Protein AF-A0A4U0VZN9-F1 (afdb_monomer)

Radius of gyration: 28.89 Å; Cα contacts (8 Å, |Δi|>4): 204; chains: 1; bounding box: 69×74×59 Å

InterPro domains:
  IPR014718 Glycoside hydrolase-type carbohydrate-binding [G3DSA:2.70.98.10] (21-119)
  IPR041371 Glycosyl hydrolase family 92 N-terminal domain [PF17678] (30-114)
  IPR050883 Peptide-N(4)-(N-acetyl-beta-glucosaminyl)asparagine amidase [PTHR12143] (21-112)

Structure (mmCIF, N/CA/C/O backbone):
data_AF-A0A4U0VZN9-F1
#
_entry.id   AF-A0A4U0VZN9-F1
#
loop_
_atom_site.group_PDB
_atom_site.id
_atom_site.type_symbol
_atom_site.label_atom_id
_atom_site.label_alt_id
_atom_site.label_comp_id
_atom_site.label_asym_id
_atom_site.label_entity_id
_atom_site.label_seq_id
_atom_site.pdbx_PDB_ins_code
_atom_site.Cartn_x
_atom_site.Cartn_y
_atom_site.Cartn_z
_atom_site.occupancy
_atom_site.B_iso_or_equiv
_atom_site.auth_seq_id
_atom_site.auth_comp_id
_atom_site.auth_asym_id
_atom_site.auth_atom_id
_atom_site.pdbx_PDB_model_num
ATOM 1 N N . MET A 1 1 ? -51.074 -60.172 44.206 1.00 43.50 1 MET A N 1
ATOM 2 C CA . MET A 1 1 ? -51.382 -59.465 42.943 1.00 43.50 1 MET A CA 1
ATOM 3 C C . MET A 1 1 ? -50.983 -58.004 43.140 1.00 43.50 1 MET A C 1
ATOM 5 O O . MET A 1 1 ? -51.562 -57.344 43.990 1.00 43.50 1 MET A O 1
ATOM 9 N N . LYS A 1 2 ? -49.879 -57.564 42.516 1.00 38.91 2 LYS A N 1
ATOM 10 C CA . LYS A 1 2 ? -49.272 -56.230 42.701 1.00 38.91 2 LYS A CA 1
ATOM 11 C C . LYS A 1 2 ? -50.115 -55.176 41.975 1.00 38.91 2 LYS A C 1
ATOM 13 O O . LYS A 1 2 ? -50.166 -55.207 40.751 1.00 38.91 2 LYS A O 1
ATOM 18 N N . LEU A 1 3 ? -50.722 -54.243 42.704 1.00 44.50 3 LEU A N 1
ATOM 19 C CA . LEU A 1 3 ? -51.257 -53.011 42.121 1.00 44.50 3 LEU A CA 1
ATOM 20 C C . LEU A 1 3 ? -50.157 -51.947 42.168 1.00 44.50 3 LEU A C 1
ATOM 22 O O . LEU A 1 3 ? -49.867 -51.382 43.220 1.00 44.50 3 LEU A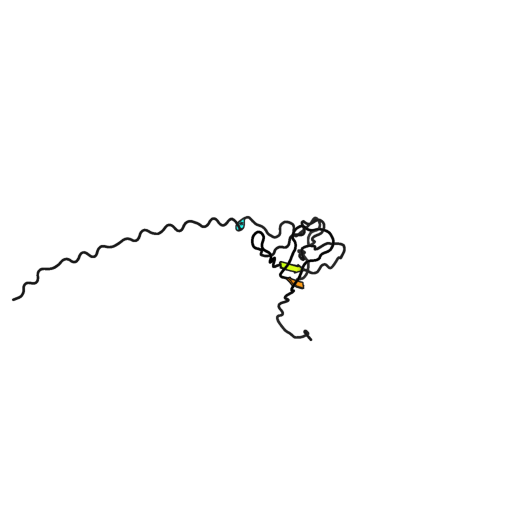 O 1
ATOM 26 N N . LEU A 1 4 ? -49.494 -51.739 41.029 1.00 47.88 4 LEU A N 1
ATOM 27 C CA . LEU A 1 4 ? -48.591 -50.611 40.821 1.00 47.88 4 LEU A CA 1
ATOM 28 C C . LEU A 1 4 ? -49.424 -49.334 40.658 1.00 47.88 4 LEU A C 1
ATOM 30 O O . LEU A 1 4 ? -50.237 -49.232 39.743 1.00 47.88 4 LEU A O 1
ATOM 34 N N . THR A 1 5 ? -49.215 -48.362 41.540 1.00 50.03 5 THR A N 1
ATOM 35 C CA . THR A 1 5 ? -49.718 -46.994 41.380 1.00 50.03 5 THR A CA 1
ATOM 36 C C . THR A 1 5 ? -48.901 -46.260 40.308 1.00 50.03 5 THR A C 1
ATOM 38 O O . THR A 1 5 ? -47.677 -46.428 40.253 1.00 50.03 5 THR A O 1
ATOM 41 N N . PRO A 1 6 ? -49.523 -45.442 39.438 1.00 44.38 6 PRO A N 1
ATOM 42 C CA . PRO A 1 6 ? -48.787 -44.739 38.400 1.00 44.38 6 PRO A CA 1
ATOM 43 C C . PRO A 1 6 ? -48.055 -43.551 39.034 1.00 44.38 6 PRO A C 1
ATOM 45 O O . PRO A 1 6 ? -48.671 -42.608 39.526 1.00 44.38 6 PRO A O 1
ATOM 48 N N . LYS A 1 7 ? -46.720 -43.587 39.036 1.00 47.81 7 LYS A N 1
ATOM 49 C CA . LYS A 1 7 ? -45.908 -42.394 39.291 1.00 47.81 7 LYS A CA 1
ATOM 50 C C . LYS A 1 7 ? -45.906 -41.560 38.014 1.00 47.81 7 LYS A C 1
ATOM 52 O O . LYS A 1 7 ? -45.244 -41.920 37.045 1.00 47.81 7 LYS A O 1
ATOM 57 N N . VAL A 1 8 ? -46.668 -40.471 38.006 1.00 49.38 8 VAL A N 1
ATOM 58 C CA . VAL A 1 8 ? -46.607 -39.462 36.944 1.00 49.38 8 VAL A CA 1
ATOM 59 C C . VAL A 1 8 ? -45.251 -38.764 37.050 1.00 49.38 8 VAL A C 1
ATOM 61 O O . VAL A 1 8 ? -44.994 -38.031 38.001 1.00 49.38 8 VAL A O 1
ATOM 64 N N . VAL A 1 9 ? -44.356 -39.041 36.103 1.00 50.12 9 VAL A N 1
ATOM 65 C CA . VAL A 1 9 ? -43.071 -38.346 35.971 1.00 50.12 9 VAL A CA 1
ATOM 66 C C . VAL A 1 9 ? -43.314 -37.102 35.125 1.00 50.12 9 VAL A C 1
ATOM 68 O O . VAL A 1 9 ? -43.560 -37.198 33.925 1.00 50.12 9 VAL A O 1
ATOM 71 N N . VAL A 1 10 ? -43.281 -35.930 35.757 1.00 52.19 10 VAL A N 1
ATOM 72 C CA . VAL A 1 10 ? -43.355 -34.641 35.061 1.00 52.19 10 VAL A CA 1
ATOM 73 C C . VAL A 1 10 ? -41.971 -34.339 34.484 1.00 52.19 10 VAL A C 1
ATOM 75 O O . VAL A 1 10 ? -41.053 -33.983 35.218 1.00 52.19 10 VAL A O 1
ATOM 78 N N . PHE A 1 11 ? -41.806 -34.499 33.170 1.00 47.28 11 PHE A N 1
ATOM 79 C CA . PHE A 1 11 ? -40.642 -33.978 32.451 1.00 47.28 11 PHE A CA 1
ATOM 80 C C . PHE A 1 11 ? -40.814 -32.462 32.292 1.00 47.28 11 PHE A C 1
ATOM 82 O O . PHE A 1 11 ? -41.606 -31.998 31.475 1.00 47.28 11 PHE A O 1
ATOM 89 N N . GLY A 1 12 ? -40.107 -31.684 33.113 1.00 49.53 12 GLY A N 1
ATOM 90 C CA . GLY A 1 12 ? -40.041 -30.233 32.964 1.00 49.53 12 GLY A CA 1
ATOM 91 C C . GLY A 1 12 ? -39.292 -29.864 31.683 1.00 49.53 12 GLY A C 1
ATOM 92 O O . GLY A 1 12 ? -38.109 -30.168 31.548 1.00 49.53 12 GLY A O 1
ATOM 93 N N . LEU A 1 13 ? -39.976 -29.213 30.744 1.00 50.19 13 LEU A N 1
ATOM 94 C CA . LEU A 1 13 ? -39.365 -28.629 29.554 1.00 50.19 13 LEU A CA 1
ATOM 95 C C . L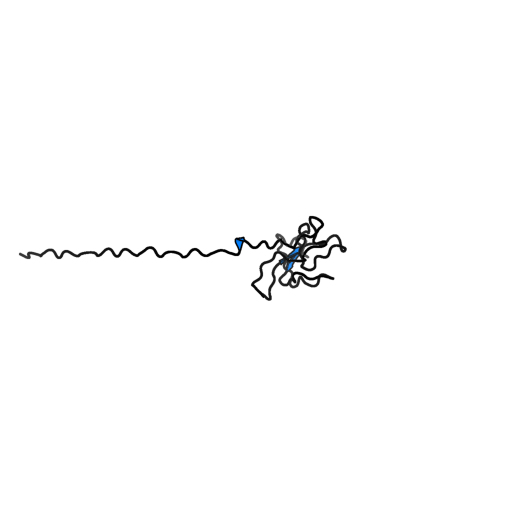EU A 1 13 ? -38.625 -27.346 29.968 1.00 50.19 13 LEU A C 1
ATOM 97 O O . LEU A 1 13 ? -39.246 -26.300 30.150 1.00 50.19 13 LEU A O 1
ATOM 101 N N . SER A 1 14 ? -37.305 -27.410 30.143 1.00 57.72 14 SER A N 1
ATOM 102 C CA . SER A 1 14 ? -36.489 -26.203 30.292 1.00 57.72 14 SER A CA 1
ATOM 103 C C . SER A 1 14 ? -36.359 -25.519 28.930 1.00 57.72 14 SER A C 1
ATOM 105 O O . SER A 1 14 ? -35.577 -25.951 28.083 1.00 57.72 14 SER A O 1
ATOM 107 N N . VAL A 1 15 ? -37.134 -24.459 28.706 1.00 58.25 15 VAL A N 1
ATOM 108 C CA . VAL A 1 15 ? -36.929 -23.544 27.578 1.00 58.25 15 VAL A CA 1
ATOM 109 C C . VAL A 1 15 ? -35.638 -22.770 27.845 1.00 58.25 15 VAL A C 1
ATOM 111 O O . VAL A 1 15 ? -35.588 -21.919 28.731 1.00 58.25 15 VAL A O 1
ATOM 114 N N . SER A 1 16 ? -34.572 -23.078 27.106 1.00 63.22 16 SER A N 1
ATOM 115 C CA . SER A 1 16 ? -33.389 -22.223 27.048 1.00 63.22 16 SER A CA 1
ATOM 116 C C . SER A 1 16 ? -33.773 -20.924 26.344 1.00 63.22 16 SER A C 1
ATOM 118 O O . SER A 1 16 ? -34.193 -20.956 25.185 1.00 63.22 16 SER A O 1
ATOM 120 N N . ALA A 1 17 ? -33.653 -19.789 27.034 1.00 65.31 17 ALA A N 1
ATOM 121 C CA . ALA A 1 17 ? -33.821 -18.484 26.408 1.00 65.31 17 ALA A CA 1
ATOM 122 C C . ALA A 1 17 ? -32.841 -18.357 25.223 1.00 65.31 17 ALA A C 1
ATOM 124 O O . ALA A 1 17 ? -31.670 -18.716 25.380 1.00 65.31 17 ALA A O 1
ATOM 125 N N . PRO A 1 18 ? -33.277 -17.875 24.045 1.00 62.62 18 PRO A N 1
ATOM 126 C CA . PRO A 1 18 ? -32.353 -17.573 22.965 1.00 62.62 18 PRO A CA 1
ATOM 127 C C . PRO A 1 18 ? -31.404 -16.477 23.453 1.00 62.62 18 PRO A C 1
ATOM 129 O O . PRO A 1 18 ? -31.830 -15.363 23.754 1.00 62.62 18 PRO A O 1
ATOM 132 N N . GLY A 1 19 ? -30.119 -16.811 23.583 1.00 63.12 19 GLY A N 1
ATOM 133 C CA . GLY A 1 19 ? -29.084 -15.820 23.841 1.00 63.12 19 GLY A CA 1
ATOM 134 C C . GLY A 1 19 ? -29.084 -14.815 22.696 1.00 63.12 19 GLY A C 1
ATOM 135 O O . GLY A 1 19 ? -28.885 -15.186 21.540 1.00 63.12 19 GLY A O 1
ATOM 136 N N . THR A 1 20 ? -29.343 -13.549 23.001 1.00 57.31 20 THR A N 1
ATOM 137 C CA . THR A 1 20 ? -29.188 -12.453 22.051 1.00 57.31 20 THR A CA 1
ATOM 138 C C . THR A 1 20 ? -27.713 -12.356 21.679 1.00 57.31 20 THR A C 1
ATOM 140 O O . THR A 1 20 ? -26.883 -11.942 22.486 1.00 57.31 20 THR A O 1
ATOM 143 N N . LEU A 1 21 ? -27.370 -12.753 20.453 1.00 61.41 21 LEU A N 1
ATOM 144 C CA . LEU A 1 21 ? -26.079 -12.413 19.868 1.00 61.41 21 LEU A CA 1
ATOM 145 C C . LEU A 1 21 ? -26.043 -10.888 19.741 1.00 61.41 21 LEU A C 1
ATOM 147 O O . LEU A 1 21 ? -26.802 -10.310 18.963 1.00 61.41 21 LEU A O 1
ATOM 151 N N . ALA A 1 22 ? -25.212 -10.227 20.547 1.00 64.88 22 ALA A N 1
ATOM 152 C CA . ALA A 1 22 ? -24.937 -8.812 20.361 1.00 64.88 22 ALA A CA 1
ATOM 153 C C . ALA A 1 22 ? -24.380 -8.627 18.944 1.00 64.88 22 ALA A C 1
ATOM 155 O O . ALA A 1 22 ? -23.408 -9.285 18.569 1.00 64.88 22 ALA A O 1
ATOM 156 N N . ALA A 1 23 ? -25.017 -7.770 18.147 1.00 69.06 23 ALA A N 1
ATOM 157 C CA . ALA A 1 23 ? -24.499 -7.427 16.834 1.00 69.06 23 ALA A CA 1
ATOM 158 C C . ALA A 1 23 ? -23.100 -6.821 17.011 1.00 69.06 23 ALA A C 1
ATOM 160 O O . ALA A 1 23 ? -22.935 -5.825 17.718 1.00 69.06 23 ALA A O 1
ATOM 161 N N . ILE A 1 24 ? -22.090 -7.439 16.400 1.00 76.00 24 ILE A N 1
ATOM 162 C CA . ILE A 1 24 ? -20.769 -6.828 16.282 1.00 76.00 24 ILE A CA 1
ATOM 163 C C . ILE A 1 24 ? -20.933 -5.626 15.355 1.00 76.00 24 ILE A C 1
ATOM 165 O O . ILE A 1 24 ? -21.280 -5.784 14.186 1.00 76.00 24 ILE A O 1
ATOM 169 N N . SER A 1 25 ? -20.702 -4.424 15.879 1.00 84.69 25 SER A N 1
ATOM 170 C CA . SER A 1 25 ? -20.577 -3.233 15.043 1.00 84.69 25 SER A CA 1
ATOM 171 C C . SER A 1 25 ? -19.272 -3.326 14.258 1.00 84.69 25 SER A C 1
ATOM 173 O O . SER A 1 25 ? -18.194 -3.118 14.814 1.00 84.69 25 SER A O 1
ATOM 175 N N . ASP A 1 26 ? -19.368 -3.654 12.973 1.00 88.00 26 ASP A N 1
ATOM 176 C CA . ASP A 1 26 ? -18.231 -3.609 12.061 1.00 88.00 26 ASP A CA 1
ATOM 177 C C . ASP A 1 26 ? -17.991 -2.161 11.609 1.00 88.00 26 ASP A C 1
ATOM 179 O O . ASP A 1 26 ? -18.764 -1.588 10.838 1.00 88.00 26 ASP A O 1
ATOM 183 N N . TYR A 1 27 ? -16.930 -1.545 12.129 1.00 89.50 27 TYR A N 1
ATOM 184 C CA . TYR A 1 27 ? -16.487 -0.212 11.716 1.00 89.50 27 TYR A CA 1
ATOM 185 C C . TYR A 1 27 ? -15.462 -0.255 10.577 1.00 89.50 27 TYR A C 1
ATOM 187 O O . TYR A 1 27 ? -15.219 0.776 9.948 1.00 89.50 27 TYR A O 1
ATOM 195 N N . ALA A 1 28 ? -14.871 -1.419 10.285 1.00 88.94 28 ALA A N 1
ATOM 196 C CA . ALA A 1 28 ? -13.864 -1.554 9.236 1.00 88.94 28 ALA A CA 1
ATOM 197 C C . ALA A 1 28 ? -14.464 -1.304 7.845 1.00 88.94 28 ALA A C 1
ATOM 199 O O . ALA A 1 28 ? -13.766 -0.813 6.963 1.00 88.94 28 ALA A O 1
ATOM 200 N N . GLN A 1 29 ? -15.773 -1.527 7.680 1.00 91.56 29 GLN A N 1
ATOM 201 C CA . GLN A 1 29 ? -16.510 -1.239 6.444 1.00 91.56 29 GLN A CA 1
ATOM 202 C C . GLN A 1 29 ? -16.420 0.223 5.966 1.00 91.56 29 GLN A C 1
ATOM 204 O O . GLN A 1 29 ? -16.611 0.493 4.784 1.00 91.56 29 GLN A O 1
ATOM 209 N N . TYR A 1 30 ? -16.146 1.177 6.863 1.00 93.19 30 TYR A N 1
ATOM 210 C CA . TYR A 1 30 ? -16.029 2.594 6.505 1.00 93.19 30 TYR A CA 1
ATOM 211 C C . TYR A 1 30 ? -14.623 2.982 6.034 1.00 93.19 30 TYR A C 1
ATOM 213 O O . TYR A 1 30 ? -14.423 4.092 5.538 1.00 93.19 30 TYR A O 1
ATOM 221 N N . VAL A 1 31 ? -13.635 2.102 6.207 1.00 91.19 31 VAL A N 1
ATOM 222 C CA . VAL A 1 31 ? -12.237 2.385 5.891 1.00 91.19 31 VAL A CA 1
ATOM 223 C C . VAL A 1 31 ? -11.940 1.938 4.465 1.00 91.19 31 VAL A C 1
ATOM 225 O O . VAL A 1 31 ? -12.062 0.765 4.125 1.00 91.19 31 VAL A O 1
ATOM 228 N N . ASN A 1 32 ? -11.492 2.873 3.629 1.00 92.81 32 ASN A N 1
ATOM 229 C CA . ASN A 1 32 ? -10.984 2.571 2.296 1.00 92.81 32 ASN A CA 1
ATOM 230 C C . ASN A 1 32 ? -9.462 2.769 2.258 1.00 92.81 32 ASN A C 1
ATOM 232 O O . ASN A 1 32 ? -8.978 3.900 2.281 1.00 92.81 32 ASN A O 1
ATOM 236 N N . HIS A 1 33 ? -8.716 1.666 2.159 1.00 90.06 33 HIS A N 1
ATOM 237 C CA . HIS A 1 33 ? -7.249 1.674 2.108 1.00 90.06 33 HIS A CA 1
ATOM 238 C C . HIS A 1 33 ? -6.666 2.305 0.835 1.00 90.06 33 HIS A C 1
ATOM 240 O O . HIS A 1 33 ? -5.488 2.647 0.815 1.00 90.06 33 HIS A O 1
ATOM 246 N N . PHE A 1 34 ? -7.463 2.474 -0.223 1.00 90.75 34 PHE A N 1
ATOM 247 C CA . PHE A 1 34 ? -6.997 3.075 -1.474 1.00 90.75 34 PHE A CA 1
ATOM 248 C C . PHE A 1 34 ? -7.002 4.608 -1.447 1.00 90.75 34 PHE A C 1
ATOM 250 O O . PHE A 1 34 ? -6.431 5.241 -2.339 1.00 90.75 34 PHE A O 1
ATOM 257 N N . ILE A 1 35 ? -7.604 5.232 -0.430 1.00 90.56 35 ILE A N 1
ATOM 258 C CA . ILE A 1 35 ? -7.573 6.690 -0.284 1.00 90.56 35 ILE A CA 1
ATOM 259 C C . ILE A 1 35 ? -6.124 7.140 -0.050 1.00 90.56 35 ILE A C 1
ATOM 261 O O . ILE A 1 35 ? -5.464 6.688 0.879 1.00 90.56 35 ILE A O 1
ATOM 265 N N . GLY A 1 36 ? -5.630 8.039 -0.906 1.00 88.44 36 GLY A N 1
ATOM 266 C CA . GLY A 1 36 ? -4.253 8.540 -0.851 1.00 88.44 36 GLY A CA 1
ATOM 267 C C . GLY A 1 36 ? -3.219 7.685 -1.595 1.00 88.44 36 GLY A C 1
ATOM 268 O O . GLY A 1 36 ? -2.061 8.087 -1.657 1.00 88.44 36 GLY A O 1
ATOM 269 N N . THR A 1 37 ? -3.615 6.557 -2.198 1.00 88.06 37 THR A N 1
ATOM 270 C CA . THR A 1 37 ? -2.729 5.741 -3.061 1.00 88.06 37 THR A CA 1
ATOM 271 C C . THR A 1 37 ? -2.564 6.313 -4.472 1.00 88.06 37 THR A C 1
ATOM 273 O O . THR A 1 37 ? -1.565 6.065 -5.139 1.00 88.06 37 THR A O 1
ATOM 276 N N . GLN A 1 38 ? -3.548 7.087 -4.931 1.00 88.25 38 GLN A N 1
ATOM 277 C CA . GLN A 1 38 ? -3.548 7.781 -6.214 1.00 88.25 38 GLN A CA 1
ATOM 278 C C . GLN A 1 38 ? -3.482 9.287 -5.974 1.00 88.25 38 GLN A C 1
ATOM 280 O O . GLN A 1 38 ? -4.107 9.797 -5.040 1.00 88.25 38 GLN A O 1
ATOM 285 N N . GLY A 1 39 ? -2.725 9.988 -6.813 1.00 85.19 39 GLY A N 1
ATOM 286 C CA . GLY A 1 39 ? -2.615 11.440 -6.766 1.00 85.19 39 GLY A CA 1
ATOM 287 C C . GLY A 1 39 ? -3.407 12.157 -7.857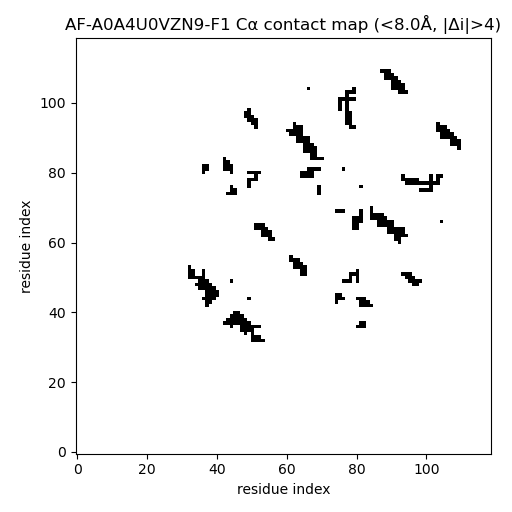 1.00 85.19 39 GLY A C 1
ATOM 288 O O . GLY A 1 39 ? -4.439 11.682 -8.322 1.00 85.19 39 GLY A O 1
ATOM 289 N N . SER A 1 40 ? -2.932 13.335 -8.260 1.00 85.38 40 SER A N 1
ATOM 290 C CA . SER A 1 40 ? -3.622 14.201 -9.2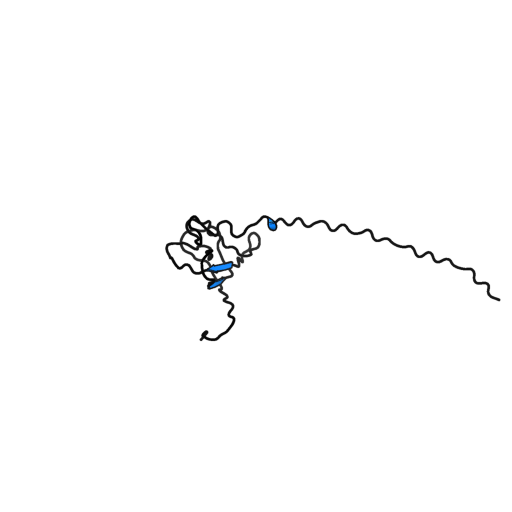29 1.00 85.38 40 SER A CA 1
ATOM 291 C C . SER A 1 40 ? -3.678 13.617 -10.644 1.00 85.38 40 SER A C 1
ATOM 293 O O . SER A 1 40 ? -4.561 13.981 -11.418 1.00 85.38 40 SER A O 1
ATOM 295 N N . THR A 1 41 ? -2.752 12.717 -10.978 1.00 84.00 41 THR A N 1
ATOM 296 C CA . THR A 1 41 ? -2.730 12.018 -12.265 1.00 84.00 41 THR A CA 1
ATOM 297 C C . THR A 1 41 ? -3.275 10.599 -12.075 1.00 84.00 41 THR A C 1
ATOM 299 O O . THR A 1 41 ? -2.664 9.823 -11.328 1.00 84.00 41 THR A O 1
ATOM 302 N N . PRO A 1 42 ? -4.388 10.233 -12.747 1.00 84.81 42 PRO A N 1
ATOM 303 C CA . PRO A 1 42 ? -4.961 8.895 -12.664 1.00 84.81 42 PRO A CA 1
ATOM 304 C C . PRO A 1 42 ? -3.922 7.814 -12.952 1.00 84.81 42 PRO A C 1
ATOM 306 O O . PRO A 1 42 ? -3.045 7.997 -13.792 1.00 84.81 42 PRO A O 1
ATOM 309 N N . GLY A 1 43 ? -4.005 6.712 -12.215 1.00 80.69 43 GLY A N 1
ATOM 310 C CA . GLY A 1 43 ? -3.088 5.581 -12.351 1.00 80.69 43 GLY A CA 1
ATOM 311 C C . GLY A 1 43 ? -1.746 5.722 -11.639 1.00 80.69 43 GLY A C 1
ATOM 312 O O . GLY A 1 43 ? -1.017 4.748 -11.464 1.00 80.69 43 GLY A O 1
ATOM 313 N N . THR A 1 44 ? -1.421 6.924 -11.166 1.00 82.62 44 THR A N 1
ATOM 314 C CA . THR A 1 44 ? -0.101 7.237 -10.614 1.00 82.62 44 THR A CA 1
ATOM 315 C C . THR A 1 44 ? -0.191 7.736 -9.174 1.00 82.62 44 THR A C 1
ATOM 317 O O . THR A 1 44 ? -1.220 8.260 -8.745 1.00 82.62 44 THR A O 1
ATOM 320 N N . SER A 1 45 ? 0.918 7.641 -8.439 1.00 82.00 45 SER A N 1
ATOM 321 C CA . SER A 1 45 ? 1.057 8.253 -7.108 1.00 82.00 45 SER A CA 1
ATOM 322 C C . SER A 1 45 ? 1.507 9.728 -7.178 1.00 82.00 45 SER A C 1
ATOM 324 O O . SER A 1 45 ? 1.869 10.332 -6.170 1.00 82.00 45 SER A O 1
ATOM 326 N N . TYR A 1 46 ? 1.482 10.355 -8.364 1.00 84.94 46 TYR A N 1
ATOM 327 C CA . TYR A 1 46 ? 1.963 11.728 -8.533 1.00 84.94 46 TYR A CA 1
ATOM 328 C C . TYR A 1 46 ? 1.087 12.726 -7.771 1.00 84.94 46 TYR A C 1
ATOM 330 O O . TYR A 1 46 ? -0.096 12.871 -8.085 1.00 84.94 46 TYR A O 1
ATOM 338 N N . ASN A 1 47 ? 1.671 13.444 -6.805 1.00 83.81 47 ASN A N 1
ATOM 339 C CA . ASN A 1 47 ? 0.939 14.310 -5.872 1.00 83.81 47 ASN A CA 1
ATOM 340 C C . ASN A 1 47 ? -0.140 13.541 -5.071 1.00 83.81 47 ASN A C 1
ATOM 342 O O . ASN A 1 47 ? -1.220 14.062 -4.789 1.00 83.81 47 ASN A O 1
ATOM 346 N N . GLY A 1 48 ? 0.124 12.261 -4.789 1.00 85.25 48 GLY A N 1
ATOM 347 C CA . GLY A 1 48 ? -0.686 11.406 -3.926 1.00 85.25 48 GLY A CA 1
ATOM 348 C C . GLY A 1 48 ? -0.310 11.535 -2.451 1.00 85.25 48 GLY A C 1
ATOM 349 O O . GLY A 1 48 ? 0.582 12.290 -2.070 1.00 85.25 48 GLY A O 1
ATOM 350 N N . GLY A 1 49 ? -0.999 10.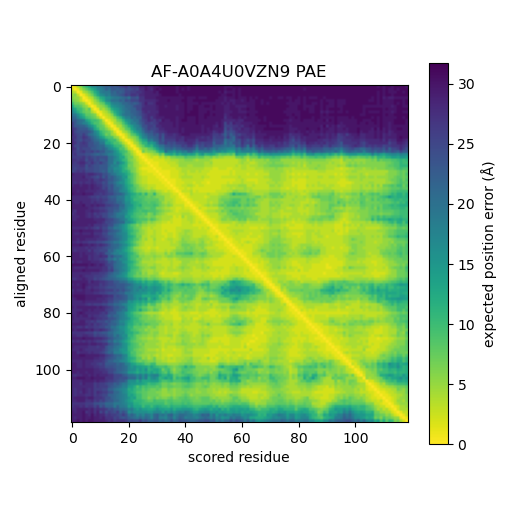767 -1.608 1.00 87.50 49 GLY A N 1
ATOM 351 C CA . GLY A 1 49 ? -0.713 10.682 -0.176 1.00 87.50 49 GLY A CA 1
ATOM 352 C C . GLY A 1 49 ? 0.386 9.681 0.178 1.00 87.50 49 GLY A C 1
ATOM 353 O O . GLY A 1 49 ? 0.717 9.571 1.353 1.00 87.50 49 GLY A O 1
ATOM 354 N N . ASN A 1 50 ? 0.927 8.945 -0.801 1.00 88.00 50 ASN A N 1
ATOM 355 C CA . ASN A 1 50 ? 1.939 7.907 -0.600 1.00 88.00 50 ASN A CA 1
ATOM 356 C C . ASN A 1 50 ? 1.536 6.923 0.509 1.00 88.00 50 ASN A C 1
ATOM 358 O O . ASN A 1 50 ? 2.262 6.708 1.477 1.00 88.00 50 ASN A O 1
ATOM 362 N N . VAL A 1 51 ? 0.334 6.365 0.396 1.00 89.62 51 VAL A N 1
ATOM 363 C CA . VAL A 1 51 ? -0.193 5.344 1.311 1.00 89.62 51 VAL A CA 1
ATOM 364 C C . VAL A 1 51 ? -0.039 3.972 0.654 1.00 89.62 51 VAL A C 1
ATOM 366 O O . VAL A 1 51 ? -0.152 3.861 -0.565 1.00 89.62 51 VAL A O 1
ATOM 369 N N . PHE A 1 52 ? 0.207 2.924 1.444 1.00 89.88 52 PHE A N 1
ATOM 370 C CA . PHE A 1 52 ? 0.198 1.543 0.957 1.00 89.88 52 PHE A CA 1
ATOM 371 C C . PHE A 1 52 ? -1.149 0.881 1.308 1.00 89.88 52 PHE A C 1
ATOM 373 O O . PHE A 1 52 ? -1.568 0.933 2.469 1.00 89.88 52 PHE A O 1
ATOM 380 N N . PRO A 1 53 ? -1.847 0.239 0.356 1.00 90.25 53 PRO A N 1
ATOM 381 C CA . PRO A 1 53 ? -3.126 -0.419 0.612 1.00 90.25 53 PRO A CA 1
ATOM 382 C C . PRO A 1 53 ? -2.922 -1.849 1.137 1.00 90.25 53 PRO A C 1
ATOM 384 O O . PRO A 1 53 ? -3.372 -2.824 0.538 1.00 90.25 53 PRO A O 1
ATOM 387 N N . GLY A 1 54 ? -2.198 -1.986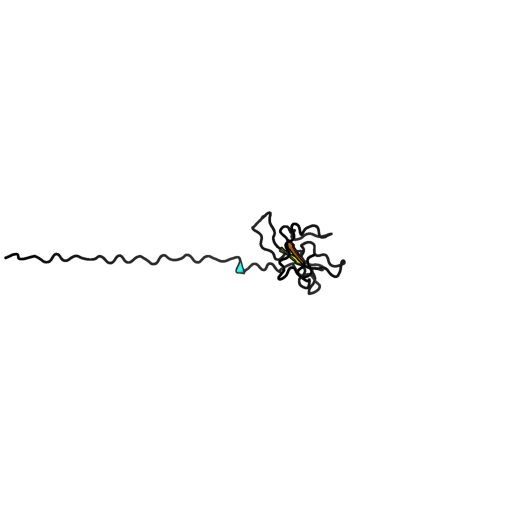 2.247 1.00 90.06 54 GLY A N 1
ATOM 388 C CA . GLY A 1 54 ? -1.818 -3.276 2.818 1.00 90.06 54 GLY A CA 1
ATOM 389 C C . GLY A 1 54 ? -2.315 -3.482 4.252 1.00 90.06 54 GLY A C 1
ATOM 390 O O . GLY A 1 54 ? -2.555 -2.508 4.970 1.00 90.06 54 GLY A O 1
ATOM 391 N N . PRO A 1 55 ? -2.493 -4.735 4.706 1.00 90.69 55 PRO A N 1
ATOM 392 C CA . PRO A 1 55 ? -2.919 -5.002 6.071 1.00 90.69 55 PRO A CA 1
ATOM 393 C C . PRO A 1 55 ? -1.830 -4.623 7.083 1.00 90.69 55 PRO A C 1
ATOM 395 O O . PRO A 1 55 ? -0.672 -5.035 6.991 1.00 90.69 55 PRO A O 1
ATOM 398 N N . THR A 1 56 ? -2.234 -3.887 8.114 1.00 91.56 56 THR A N 1
ATOM 399 C CA . THR A 1 56 ? -1.429 -3.632 9.309 1.00 91.56 56 THR A CA 1
ATOM 400 C C . THR A 1 56 ? -2.338 -3.570 10.526 1.00 91.56 56 THR A C 1
ATOM 402 O O . THR A 1 56 ? -3.494 -3.158 10.444 1.00 91.56 56 THR A O 1
ATOM 405 N N . TRP A 1 57 ? -1.800 -3.943 11.680 1.00 91.69 57 TRP A N 1
ATOM 406 C CA . TRP A 1 57 ? -2.436 -3.614 12.951 1.00 91.69 57 TRP A CA 1
ATOM 407 C C . TRP A 1 57 ? -2.251 -2.121 13.262 1.00 91.69 57 TRP A C 1
ATOM 409 O O . TRP A 1 57 ? -1.280 -1.521 12.778 1.00 91.69 57 TRP A O 1
ATOM 419 N N . PRO A 1 58 ? -3.130 -1.508 14.078 1.00 90.75 58 PRO A N 1
ATOM 420 C CA . PRO A 1 58 ? -2.897 -0.168 14.606 1.00 90.75 58 PRO A CA 1
ATOM 421 C C . PRO A 1 58 ? -1.526 -0.110 15.289 1.00 90.75 58 PRO A C 1
ATOM 423 O O . PRO A 1 58 ? -1.258 -0.881 16.208 1.00 90.75 58 PRO A O 1
ATOM 426 N N . PHE A 1 59 ? -0.643 0.766 14.802 1.00 89.38 59 PHE A N 1
ATOM 427 C CA . PHE A 1 59 ? 0.754 0.882 15.254 1.00 89.38 59 PHE A CA 1
ATOM 428 C C . PHE A 1 59 ? 1.595 -0.402 15.101 1.00 89.38 59 PHE A C 1
ATOM 430 O O . PHE A 1 59 ? 2.619 -0.570 15.762 1.00 89.38 59 PHE A O 1
ATOM 437 N N . GLY A 1 60 ? 1.189 -1.300 14.200 1.00 88.69 60 GLY A N 1
ATOM 438 C CA . GLY A 1 60 ? 1.913 -2.523 13.880 1.00 88.69 60 GLY A CA 1
ATOM 439 C C . GLY A 1 60 ? 3.292 -2.250 13.275 1.00 88.69 60 GLY A C 1
ATOM 440 O O . GLY A 1 60 ? 3.474 -1.355 12.440 1.00 88.69 60 GLY A O 1
ATOM 441 N N . ALA A 1 61 ? 4.275 -3.051 13.687 1.00 87.94 61 ALA A N 1
ATOM 442 C CA . ALA A 1 61 ? 5.617 -3.022 13.111 1.00 87.94 61 ALA A CA 1
ATOM 443 C C . ALA A 1 61 ? 5.624 -3.573 11.676 1.00 87.94 61 ALA A C 1
ATOM 445 O O . ALA A 1 61 ? 6.266 -3.003 10.798 1.00 87.94 61 ALA A O 1
ATOM 446 N N . VAL A 1 62 ? 4.867 -4.648 11.444 1.00 90.56 62 VAL A N 1
ATOM 447 C CA . VAL A 1 62 ? 4.727 -5.293 10.137 1.00 90.56 62 VAL A CA 1
ATOM 448 C C . VAL A 1 62 ? 3.642 -4.587 9.333 1.00 90.56 62 VAL A C 1
ATOM 450 O O . VAL A 1 62 ? 2.511 -4.445 9.798 1.00 90.56 62 VAL A O 1
ATOM 453 N N . LYS A 1 63 ? 4.003 -4.169 8.125 1.00 91.12 63 LYS A N 1
ATOM 454 C CA . LYS A 1 63 ? 3.147 -3.455 7.180 1.00 91.12 63 LYS A CA 1
ATOM 455 C C . LYS A 1 63 ? 3.245 -4.189 5.856 1.00 91.12 63 LYS A C 1
ATOM 457 O O . LYS A 1 63 ? 4.053 -3.828 5.002 1.00 91.12 63 LYS A O 1
ATOM 462 N N . VAL A 1 64 ? 2.495 -5.282 5.746 1.00 91.06 64 VAL A N 1
ATOM 463 C CA . VAL A 1 64 ? 2.531 -6.126 4.551 1.00 91.06 64 VAL A CA 1
ATOM 464 C C . VAL A 1 64 ? 1.824 -5.383 3.433 1.00 91.06 64 VAL A C 1
ATOM 466 O O . VAL A 1 64 ? 0.720 -4.892 3.644 1.00 91.06 64 VAL A O 1
ATOM 469 N N . GLY A 1 65 ? 2.440 -5.292 2.263 1.00 90.38 65 GLY A N 1
ATOM 470 C CA . GLY A 1 65 ? 1.895 -4.547 1.133 1.00 90.38 65 GLY A CA 1
ATOM 471 C C . GLY A 1 65 ? 2.373 -5.107 -0.195 1.00 90.38 65 GLY A C 1
ATOM 472 O O . GLY A 1 65 ? 3.303 -5.914 -0.247 1.00 90.38 65 GLY A O 1
ATOM 473 N N . ILE A 1 66 ? 1.674 -4.709 -1.252 1.00 90.56 66 ILE A N 1
ATOM 474 C CA . ILE A 1 66 ? 2.012 -5.055 -2.626 1.00 90.56 66 ILE A CA 1
ATOM 475 C C . ILE A 1 66 ? 2.881 -3.932 -3.176 1.00 90.56 66 ILE A C 1
ATOM 477 O O . ILE A 1 66 ? 2.429 -2.788 -3.250 1.00 90.56 66 ILE A O 1
ATOM 481 N N . ASP A 1 67 ? 4.086 -4.288 -3.601 1.00 89.69 67 ASP A N 1
ATOM 482 C CA . ASP A 1 67 ? 4.959 -3.395 -4.340 1.00 89.69 67 ASP A CA 1
ATOM 483 C C . ASP A 1 67 ? 4.634 -3.448 -5.827 1.00 89.69 67 ASP A C 1
ATOM 485 O O . ASP A 1 67 ? 4.315 -4.503 -6.389 1.00 89.69 67 ASP A O 1
ATOM 489 N N . THR A 1 68 ? 4.733 -2.293 -6.473 1.00 89.50 68 THR A N 1
ATOM 490 C CA . THR A 1 68 ? 4.411 -2.124 -7.889 1.00 89.50 68 THR A CA 1
ATOM 491 C C . THR A 1 68 ? 5.545 -1.447 -8.649 1.00 89.50 68 THR A C 1
ATOM 493 O O . THR A 1 68 ? 6.326 -0.675 -8.092 1.00 89.50 68 THR A O 1
ATOM 496 N N . THR A 1 69 ? 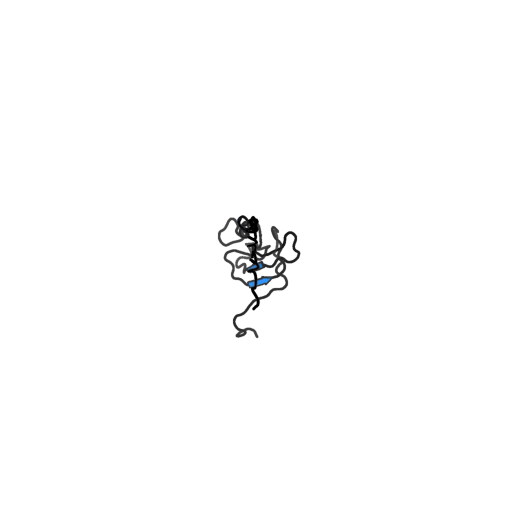5.651 -1.732 -9.945 1.00 85.12 69 THR A N 1
ATOM 497 C CA . THR A 1 69 ? 6.641 -1.104 -10.820 1.00 85.12 69 THR A CA 1
ATOM 498 C C . THR A 1 69 ? 6.344 0.375 -11.015 1.00 85.12 69 THR A C 1
ATOM 500 O O . THR A 1 69 ? 5.247 0.746 -11.432 1.00 85.12 69 THR A O 1
ATOM 503 N N . VAL A 1 70 ? 7.373 1.204 -10.868 1.00 78.38 70 VAL A N 1
ATOM 504 C CA . VAL A 1 70 ? 7.344 2.604 -11.286 1.00 78.38 70 VAL A CA 1
ATOM 505 C C . VAL A 1 70 ? 8.086 2.729 -12.613 1.00 78.38 70 VAL A C 1
ATOM 507 O O . VAL A 1 70 ? 9.313 2.711 -12.653 1.00 78.38 70 VAL A O 1
ATOM 510 N N . PHE A 1 71 ? 7.349 2.845 -13.718 1.00 69.62 71 PHE A N 1
ATOM 511 C CA . PHE A 1 71 ? 7.953 2.995 -15.051 1.00 69.62 71 PHE A CA 1
ATOM 512 C C . PHE A 1 71 ? 8.532 4.395 -15.293 1.00 69.62 71 PHE A C 1
ATOM 514 O O . PHE A 1 71 ? 9.430 4.565 -16.115 1.00 69.62 71 PHE A O 1
ATOM 521 N N . ASN A 1 72 ? 8.025 5.404 -14.581 1.00 74.62 72 ASN A N 1
ATOM 522 C CA . ASN A 1 72 ? 8.471 6.787 -14.688 1.00 74.62 72 ASN A CA 1
ATOM 523 C C . ASN A 1 72 ? 9.078 7.246 -13.359 1.00 74.62 72 ASN A C 1
ATOM 525 O O . ASN A 1 72 ? 8.355 7.494 -12.402 1.00 74.62 72 ASN A O 1
ATOM 529 N N . LEU A 1 73 ? 10.400 7.419 -13.330 1.00 71.06 73 LEU A N 1
ATOM 530 C CA . LEU A 1 73 ? 11.153 7.823 -12.136 1.00 71.06 73 LEU A CA 1
ATOM 531 C C . LEU A 1 73 ? 10.855 9.255 -11.650 1.00 71.06 73 LEU A C 1
ATOM 533 O O . LEU A 1 73 ? 11.357 9.650 -10.608 1.00 71.06 73 LEU A O 1
ATOM 537 N N . SER A 1 74 ? 10.077 10.047 -12.397 1.00 72.31 74 SER A N 1
ATOM 538 C CA . SER A 1 74 ? 9.552 11.344 -11.931 1.00 72.31 74 SER A CA 1
ATOM 539 C C . SER A 1 74 ? 8.281 11.210 -11.084 1.00 72.31 74 SER A C 1
ATOM 541 O O . SER A 1 74 ? 7.758 12.214 -10.605 1.00 72.31 74 SER A O 1
ATOM 543 N N . ILE A 1 75 ? 7.750 9.993 -10.942 1.00 74.56 75 ILE A N 1
ATOM 544 C CA . ILE A 1 75 ? 6.590 9.676 -10.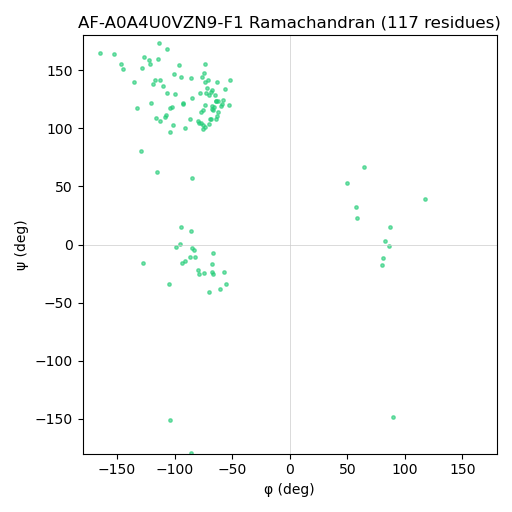115 1.00 74.56 75 ILE A CA 1
ATOM 545 C C . ILE A 1 75 ? 7.096 8.911 -8.900 1.00 74.56 75 ILE A C 1
ATOM 547 O O . ILE A 1 75 ? 7.539 7.771 -9.021 1.00 74.56 75 ILE A O 1
ATOM 551 N N . ASP A 1 76 ? 7.010 9.526 -7.728 1.00 71.69 76 ASP A N 1
ATOM 552 C CA . ASP A 1 76 ? 7.444 8.870 -6.504 1.00 71.69 76 ASP A CA 1
ATOM 553 C C . ASP A 1 76 ? 6.390 7.859 -6.025 1.00 71.69 76 ASP A C 1
ATOM 555 O O . ASP A 1 76 ? 5.207 8.179 -5.906 1.00 71.69 76 ASP A O 1
ATOM 559 N N . ALA A 1 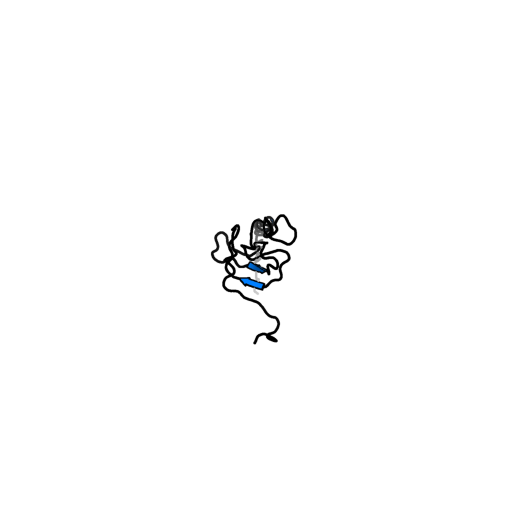77 ? 6.826 6.633 -5.728 1.00 78.00 77 ALA A N 1
ATOM 560 C CA . ALA A 1 77 ? 6.029 5.607 -5.055 1.00 78.00 77 ALA A CA 1
ATOM 561 C C . ALA A 1 77 ? 6.657 5.282 -3.695 1.00 78.00 77 ALA A C 1
ATOM 563 O O . ALA A 1 77 ? 7.140 4.176 -3.455 1.00 78.00 77 ALA A O 1
ATOM 564 N N . ASN A 1 78 ? 6.708 6.274 -2.802 1.00 82.81 78 ASN A N 1
ATOM 565 C CA . ASN A 1 78 ? 7.393 6.159 -1.505 1.00 82.81 78 ASN A CA 1
ATOM 566 C C . ASN A 1 78 ? 6.917 4.981 -0.655 1.00 82.81 78 ASN A C 1
ATOM 568 O O . ASN A 1 78 ? 7.715 4.378 0.061 1.00 82.81 78 ASN A O 1
ATOM 572 N N . ALA A 1 79 ? 5.630 4.664 -0.760 1.00 83.88 79 ALA A N 1
ATOM 573 C CA . ALA A 1 79 ? 4.985 3.576 -0.045 1.00 83.88 79 ALA A CA 1
ATOM 574 C C . ALA A 1 79 ? 4.916 2.270 -0.851 1.00 83.88 79 ALA A C 1
ATOM 576 O O . ALA A 1 79 ? 4.126 1.401 -0.502 1.00 83.88 79 ALA A O 1
ATOM 577 N N . GLY A 1 80 ? 5.679 2.138 -1.942 1.00 84.69 80 GLY A N 1
ATOM 578 C CA . GLY A 1 80 ? 5.781 0.908 -2.739 1.00 84.69 80 GLY A CA 1
ATOM 579 C C . GLY A 1 80 ? 4.633 0.664 -3.727 1.00 84.69 80 GLY A C 1
ATOM 580 O O . GLY A 1 80 ? 4.787 -0.078 -4.697 1.00 84.69 80 GLY A O 1
ATOM 581 N N . TYR A 1 81 ? 3.496 1.341 -3.556 1.00 88.81 81 TYR A N 1
ATOM 582 C CA . TYR A 1 81 ? 2.285 1.104 -4.339 1.00 88.81 81 TYR A CA 1
ATOM 583 C C . TYR A 1 81 ? 1.947 2.238 -5.317 1.00 88.81 81 TYR A C 1
ATOM 585 O O . TYR A 1 81 ? 1.957 3.417 -4.967 1.00 88.81 81 TYR A O 1
ATOM 593 N N . THR A 1 82 ? 1.563 1.858 -6.535 1.00 88.12 82 THR A N 1
ATOM 594 C CA . THR A 1 82 ? 0.965 2.703 -7.570 1.00 88.12 82 THR A CA 1
ATOM 595 C C . THR A 1 82 ? -0.220 1.962 -8.196 1.00 88.12 82 THR A C 1
ATOM 597 O O . THR A 1 82 ? -0.118 0.756 -8.416 1.00 88.12 82 THR A O 1
ATOM 600 N N . PRO A 1 83 ? -1.343 2.640 -8.497 1.00 86.38 83 PRO A N 1
ATOM 601 C CA . PRO A 1 83 ? -2.541 1.966 -9.003 1.00 86.38 83 PRO A CA 1
ATOM 602 C C . PRO A 1 83 ? -2.364 1.219 -10.336 1.00 86.38 83 PRO A C 1
ATOM 604 O O . PRO A 1 83 ? -2.932 0.141 -10.485 1.00 86.38 83 PRO A O 1
ATOM 607 N N . ASP A 1 84 ? -1.586 1.764 -11.279 1.00 87.69 84 ASP A N 1
ATOM 608 C CA . ASP A 1 84 ? -1.411 1.174 -12.620 1.00 87.69 84 ASP A CA 1
ATOM 609 C C . ASP A 1 84 ? -0.123 0.342 -12.762 1.00 87.69 84 ASP A C 1
ATOM 611 O O . ASP A 1 84 ? 0.151 -0.211 -13.829 1.00 87.69 84 ASP A O 1
ATOM 615 N N . GLY A 1 85 ? 0.702 0.262 -11.716 1.00 84.69 85 GLY A N 1
ATOM 616 C CA . GLY A 1 85 ? 1.958 -0.481 -11.763 1.00 84.69 85 GLY A CA 1
ATOM 617 C C . GLY A 1 85 ? 1.748 -1.997 -11.716 1.00 84.69 85 GLY A C 1
ATOM 618 O O . GLY A 1 85 ? 0.843 -2.509 -11.058 1.00 84.69 85 GLY A O 1
ATOM 619 N N . ASN A 1 86 ? 2.626 -2.750 -12.381 1.00 88.94 86 ASN A N 1
ATOM 620 C CA . ASN A 1 86 ? 2.651 -4.206 -12.272 1.00 88.94 86 ASN A CA 1
ATOM 621 C C . ASN A 1 86 ? 3.165 -4.633 -10.898 1.00 88.94 86 ASN A C 1
ATOM 623 O O . ASN A 1 86 ? 4.127 -4.059 -10.396 1.00 88.94 86 ASN A O 1
ATOM 627 N N . VAL A 1 87 ? 2.576 -5.683 -10.325 1.00 89.19 87 VAL A N 1
ATOM 628 C CA . VAL A 1 87 ? 3.025 -6.250 -9.047 1.00 89.19 87 VAL A CA 1
ATOM 629 C C . VAL A 1 87 ? 4.441 -6.808 -9.178 1.00 89.19 87 VAL A C 1
ATOM 631 O O . VAL A 1 87 ? 4.692 -7.681 -10.008 1.00 89.19 87 VAL A O 1
ATOM 634 N N . THR A 1 88 ? 5.355 -6.322 -8.340 1.00 88.56 88 THR A N 1
ATOM 635 C CA . THR A 1 88 ? 6.755 -6.767 -8.293 1.00 88.56 88 THR A CA 1
ATOM 636 C C . THR A 1 88 ? 7.041 -7.662 -7.103 1.00 88.56 88 THR A C 1
ATOM 638 O O . THR A 1 88 ? 7.861 -8.561 -7.209 1.00 88.56 88 THR A O 1
ATOM 641 N N . ALA A 1 89 ? 6.408 -7.445 -5.958 1.00 89.31 89 ALA A N 1
ATOM 642 C CA . ALA A 1 89 ? 6.607 -8.284 -4.785 1.00 89.31 89 ALA A CA 1
ATOM 643 C C . ALA A 1 89 ? 5.505 -8.038 -3.759 1.00 89.31 89 ALA A C 1
ATOM 645 O O . ALA A 1 89 ? 4.794 -7.037 -3.801 1.00 89.31 89 ALA A O 1
ATOM 646 N N . ILE A 1 90 ? 5.404 -8.950 -2.801 1.00 91.56 90 ILE A N 1
ATOM 647 C CA . ILE A 1 90 ? 4.762 -8.688 -1.519 1.00 91.56 90 ILE A CA 1
ATOM 648 C C . ILE A 1 90 ? 5.887 -8.513 -0.503 1.00 91.56 90 ILE A C 1
ATOM 650 O O . ILE A 1 90 ? 6.665 -9.445 -0.286 1.00 91.56 90 ILE A O 1
ATOM 654 N N . THR A 1 91 ? 5.997 -7.337 0.106 1.00 91.88 91 THR A N 1
ATOM 655 C CA . THR A 1 91 ? 7.023 -7.048 1.119 1.00 91.88 91 THR A CA 1
ATOM 656 C C . THR A 1 91 ? 6.401 -6.795 2.483 1.00 91.88 91 THR A C 1
ATOM 658 O O . THR A 1 91 ? 5.205 -6.527 2.619 1.00 91.88 91 THR A O 1
ATOM 661 N N . LEU A 1 92 ? 7.215 -6.944 3.530 1.00 90.94 92 LEU A N 1
ATOM 662 C CA . LEU A 1 92 ? 6.744 -6.955 4.918 1.00 90.94 92 LEU A CA 1
ATOM 663 C C . LEU A 1 92 ? 6.799 -5.583 5.598 1.00 90.94 92 LEU A C 1
ATOM 665 O O . LEU A 1 92 ? 6.196 -5.407 6.660 1.00 90.94 92 LEU A O 1
ATOM 669 N N . LEU A 1 93 ? 7.536 -4.629 5.023 1.00 90.19 93 LEU A N 1
ATOM 670 C CA . LEU A 1 93 ? 7.773 -3.313 5.608 1.00 90.19 93 LEU A CA 1
ATOM 671 C C . LEU A 1 93 ? 7.542 -2.215 4.573 1.00 90.19 93 LEU A C 1
ATOM 673 O O . LEU A 1 93 ? 8.308 -2.106 3.618 1.00 90.19 93 LEU A O 1
ATOM 677 N N . HIS A 1 94 ? 6.556 -1.365 4.851 1.00 90.38 94 HIS A N 1
ATOM 678 C CA . HIS A 1 94 ? 6.244 -0.141 4.116 1.00 90.38 94 HIS A CA 1
ATOM 679 C C . HIS A 1 94 ? 6.193 1.049 5.067 1.00 90.38 94 HIS A C 1
ATOM 681 O O . HIS A 1 94 ? 6.008 0.898 6.274 1.00 90.38 94 HIS A O 1
ATOM 687 N N . GLU A 1 95 ? 6.304 2.248 4.521 1.00 88.44 95 GLU A N 1
ATOM 688 C CA . GLU A 1 95 ? 6.073 3.486 5.247 1.00 88.44 95 GLU A CA 1
ATOM 689 C C . GLU A 1 95 ? 4.918 4.236 4.582 1.00 88.44 95 GLU A C 1
ATOM 691 O O . GLU A 1 95 ? 4.816 4.257 3.361 1.00 88.44 95 GLU A O 1
ATOM 696 N N . SER A 1 96 ? 4.021 4.808 5.386 1.00 88.56 96 SER A N 1
ATOM 697 C CA . SER A 1 96 ? 2.842 5.517 4.889 1.00 88.56 96 SER A CA 1
ATOM 698 C C . SER A 1 96 ? 3.022 7.019 5.066 1.00 88.56 96 SER A C 1
ATOM 700 O O . SER A 1 96 ? 3.286 7.471 6.179 1.00 88.56 96 SER A O 1
ATOM 702 N N . GLY A 1 97 ? 2.786 7.788 4.006 1.00 87.12 97 GLY A N 1
ATOM 703 C CA . GLY A 1 97 ? 2.723 9.248 4.053 1.00 87.12 97 GLY A CA 1
ATOM 704 C C . GLY A 1 97 ? 4.056 9.967 3.886 1.00 87.12 97 GLY A C 1
ATOM 705 O O . GLY A 1 97 ? 4.134 11.152 4.209 1.00 87.12 97 GLY A O 1
ATOM 706 N N . THR A 1 98 ? 5.110 9.293 3.423 1.00 86.12 98 THR A N 1
ATOM 707 C CA . THR A 1 98 ? 6.422 9.930 3.268 1.00 86.12 98 THR A CA 1
ATOM 708 C C . THR A 1 98 ? 6.706 10.436 1.877 1.00 86.12 98 THR A C 1
ATOM 710 O O . THR A 1 98 ? 6.135 9.979 0.893 1.00 86.12 98 THR A O 1
ATOM 713 N N . GLY A 1 99 ? 7.585 11.434 1.819 1.00 83.38 99 GLY A N 1
ATOM 714 C CA . GLY A 1 99 ? 8.106 12.008 0.586 1.00 83.38 99 GLY A CA 1
ATOM 715 C C . GLY A 1 99 ? 9.600 11.742 0.414 1.00 83.38 99 GLY A C 1
ATOM 716 O O . GLY A 1 99 ? 10.279 11.233 1.310 1.00 83.38 99 GLY A O 1
ATOM 717 N N . GLY A 1 100 ? 10.122 12.125 -0.751 1.00 80.19 100 GLY A N 1
ATOM 718 C CA . GLY A 1 100 ? 11.514 11.897 -1.140 1.00 80.19 100 GLY A CA 1
ATOM 719 C C . GLY A 1 100 ? 11.696 10.556 -1.849 1.00 80.19 100 GLY A C 1
ATOM 720 O O . GLY A 1 100 ? 10.792 10.089 -2.525 1.00 80.19 100 GLY A O 1
ATOM 721 N N . ALA A 1 101 ? 12.854 9.915 -1.693 1.00 77.06 101 ALA A N 1
ATOM 722 C CA . ALA A 1 101 ? 13.112 8.636 -2.356 1.00 77.06 101 ALA A CA 1
ATOM 723 C C . ALA A 1 101 ? 12.384 7.457 -1.670 1.00 77.06 101 ALA A C 1
ATOM 725 O O . ALA A 1 101 ? 12.328 7.429 -0.434 1.00 77.06 101 ALA A O 1
ATOM 726 N N . PRO A 1 102 ? 11.901 6.456 -2.430 1.00 75.44 102 PRO A N 1
ATOM 727 C CA . PRO A 1 102 ? 11.389 5.203 -1.878 1.00 75.44 102 PRO A CA 1
ATOM 728 C C . PRO A 1 102 ? 12.515 4.420 -1.186 1.00 75.44 102 PRO A C 1
ATOM 730 O O . PRO A 1 102 ? 13.591 4.226 -1.750 1.00 75.44 102 PRO A O 1
ATOM 733 N N . LYS A 1 103 ? 12.285 4.007 0.066 1.00 67.69 103 LYS A N 1
ATOM 734 C CA . LYS A 1 103 ? 13.294 3.336 0.919 1.00 67.69 103 LYS A CA 1
ATOM 735 C C . LYS A 1 103 ? 12.818 2.013 1.522 1.00 67.69 103 LYS A C 1
ATOM 737 O O . LYS A 1 103 ? 13.641 1.256 2.031 1.00 67.69 103 LYS A O 1
ATOM 742 N N . TYR A 1 104 ? 11.513 1.760 1.501 1.00 69.12 104 TYR A N 1
ATOM 743 C CA . TYR A 1 104 ? 10.878 0.588 2.101 1.00 69.12 104 TYR A CA 1
ATOM 744 C C . TYR A 1 104 ? 10.435 -0.394 1.003 1.00 69.12 104 TYR A C 1
ATOM 746 O O . TYR A 1 104 ? 10.539 -0.068 -0.176 1.00 69.12 104 TYR A O 1
ATOM 754 N N . GLY A 1 105 ? 10.056 -1.617 1.378 1.00 73.88 105 GLY A N 1
ATOM 755 C CA . GLY A 1 105 ? 9.982 -2.765 0.460 1.00 73.88 105 GLY A CA 1
ATOM 756 C C . GLY A 1 105 ? 10.943 -3.899 0.845 1.00 73.88 105 GLY A C 1
ATOM 757 O O . GLY A 1 105 ? 11.621 -4.490 0.005 1.00 73.88 105 GLY A O 1
ATOM 758 N N . VAL A 1 106 ? 11.091 -4.167 2.147 1.00 80.00 106 VAL A N 1
ATOM 759 C CA . VAL A 1 106 ? 12.088 -5.121 2.665 1.00 80.00 106 VAL A CA 1
ATOM 760 C C . VAL A 1 106 ? 11.458 -6.504 2.855 1.00 80.00 106 VAL A C 1
ATOM 762 O O . VAL A 1 106 ? 10.311 -6.622 3.290 1.00 80.00 106 VAL A O 1
ATOM 765 N N . ILE A 1 107 ? 12.246 -7.551 2.581 1.00 87.38 107 ILE A N 1
ATOM 766 C CA . ILE A 1 107 ? 11.839 -8.968 2.585 1.00 87.38 107 ILE A CA 1
ATOM 767 C C . ILE A 1 107 ? 10.795 -9.244 1.484 1.00 87.38 107 ILE A C 1
ATOM 769 O O . ILE A 1 107 ? 9.637 -9.534 1.789 1.00 87.38 107 ILE A O 1
ATOM 773 N N . PRO A 1 108 ? 11.179 -9.137 0.196 1.00 89.75 108 PRO A N 1
ATOM 774 C CA . PRO A 1 108 ? 10.269 -9.409 -0.909 1.00 89.75 108 PRO A CA 1
ATOM 775 C C . PRO A 1 108 ? 9.978 -10.901 -1.025 1.00 89.75 108 PRO A C 1
ATOM 777 O O . PRO A 1 108 ? 10.878 -11.741 -0.962 1.00 89.75 108 PRO A O 1
ATOM 780 N N . GLN A 1 109 ? 8.704 -11.223 -1.207 1.00 90.44 109 GLN A N 1
ATOM 781 C CA . GLN A 1 109 ? 8.217 -12.541 -1.582 1.00 90.44 109 GLN A CA 1
ATOM 782 C C . GLN A 1 109 ? 7.464 -12.401 -2.904 1.00 90.44 109 GLN A C 1
ATOM 784 O O . GLN A 1 109 ? 6.500 -11.641 -2.997 1.00 90.44 109 GLN A O 1
ATOM 789 N N . MET A 1 110 ? 7.903 -13.128 -3.930 1.00 90.31 110 MET A N 1
ATOM 790 C CA . MET A 1 110 ? 7.209 -13.200 -5.214 1.00 90.31 110 MET A CA 1
ATOM 791 C C . MET A 1 110 ? 6.672 -14.625 -5.390 1.00 90.31 110 MET A C 1
ATOM 793 O O . MET A 1 110 ? 7.464 -15.544 -5.608 1.00 90.31 110 MET A O 1
ATOM 797 N N . PRO A 1 111 ? 5.353 -14.848 -5.261 1.00 87.56 111 PRO A N 1
ATOM 798 C CA . PRO A 1 111 ? 4.775 -16.145 -5.569 1.00 87.56 111 PRO A CA 1
ATOM 799 C C . PRO A 1 111 ? 4.832 -16.378 -7.081 1.00 87.56 111 PRO A C 1
ATOM 801 O O . PRO A 1 111 ? 4.390 -15.541 -7.866 1.00 87.56 111 PRO A O 1
ATOM 804 N N . LEU A 1 112 ? 5.362 -17.530 -7.482 1.00 87.38 112 LEU A N 1
ATOM 805 C CA . LEU A 1 112 ? 5.467 -17.937 -8.878 1.00 87.38 112 LEU A CA 1
ATOM 806 C C . LEU A 1 112 ? 4.644 -19.200 -9.115 1.00 87.38 112 LEU A C 1
ATOM 808 O O . LEU A 1 112 ? 4.610 -20.101 -8.279 1.00 87.38 112 LEU A O 1
ATOM 812 N N . THR A 1 113 ? 3.984 -19.268 -10.267 1.00 89.06 113 THR A N 1
ATOM 813 C CA . THR A 1 113 ? 3.215 -20.450 -10.688 1.00 89.06 113 THR A CA 1
ATOM 814 C C . THR A 1 113 ? 4.106 -21.555 -11.252 1.00 89.06 113 THR A C 1
ATOM 816 O O . THR A 1 113 ? 3.709 -22.717 -11.262 1.00 89.06 113 THR A O 1
ATOM 819 N N . THR A 1 114 ? 5.306 -21.201 -11.712 1.00 88.06 114 THR A N 1
ATOM 820 C CA . THR A 1 114 ? 6.315 -22.108 -12.258 1.00 88.06 114 THR A CA 1
ATOM 821 C C . THR A 1 114 ? 7.714 -21.601 -11.914 1.00 88.06 114 THR A C 1
ATOM 823 O O . THR A 1 114 ? 7.910 -20.409 -11.683 1.00 88.06 114 THR A O 1
ATOM 826 N N . LEU A 1 115 ? 8.679 -22.517 -11.874 1.00 84.81 115 LEU A N 1
ATOM 827 C CA . LEU A 1 115 ? 10.106 -22.210 -11.731 1.00 84.81 115 LEU A CA 1
ATOM 828 C C . LEU A 1 115 ? 10.819 -22.137 -13.089 1.00 84.81 115 LEU A C 1
ATOM 830 O O . LEU A 1 115 ? 12.022 -21.912 -13.144 1.00 84.81 115 LEU A O 1
ATOM 834 N N . GLU A 1 116 ? 10.104 -22.347 -14.194 1.00 84.69 116 GLU A N 1
ATOM 835 C CA . GLU A 1 116 ? 10.672 -22.228 -15.535 1.00 84.69 116 GLU A CA 1
ATOM 836 C C . GLU A 1 116 ? 11.152 -20.786 -15.785 1.00 84.69 116 GLU A C 1
ATOM 838 O O . GLU A 1 116 ? 10.389 -19.835 -15.622 1.00 84.69 116 GLU A O 1
ATOM 843 N N . GLY A 1 117 ? 12.433 -20.617 -16.130 1.00 73.88 117 GLY A N 1
ATOM 844 C CA . GLY A 1 117 ? 13.073 -19.299 -16.250 1.00 73.88 117 GLY A CA 1
ATOM 845 C C . GLY A 1 117 ? 13.563 -18.699 -14.925 1.00 73.88 117 GLY A C 1
ATOM 846 O O . GLY A 1 117 ? 14.083 -17.583 -14.919 1.00 73.88 117 GLY A O 1
ATOM 847 N N . VAL A 1 118 ? 13.434 -19.432 -13.814 1.00 71.44 118 VAL A N 1
ATOM 848 C CA . VAL A 1 118 ? 14.052 -19.112 -12.523 1.00 71.44 118 VAL A CA 1
ATOM 849 C C . VAL A 1 118 ? 15.251 -20.038 -12.321 1.00 71.44 118 VAL A C 1
ATOM 851 O O . VAL A 1 118 ? 15.099 -21.162 -11.847 1.00 71.44 118 VAL A O 1
ATOM 854 N N . ASN A 1 119 ? 16.431 -19.499 -12.657 1.00 59.03 119 ASN A N 1
ATOM 855 C CA . ASN A 1 119 ? 17.738 -20.151 -12.871 1.00 59.03 119 ASN A CA 1
ATOM 856 C C . ASN A 1 119 ? 17.908 -20.853 -14.221 1.00 59.03 119 ASN A C 1
ATOM 858 O O . ASN A 1 119 ? 17.320 -21.934 -14.429 1.00 59.03 119 ASN A O 1
#

Sequence (119 aa):
MKLLTPKVVVFGLSVSAPGTLAAISDYAQYVNHFIGTQGSTPGTSYNGGNVFPGPTWPFGAVKVGIDTTVFNLSIDANAGYTPDGNVTAITLLHESGTGGAPKYGVIPQMPLTTLEGVN

pLDDT: mean 79.18, std 14.27, range [38.91, 93.19]

Foldseek 3Di:
DDDDDDDPDDDDDPDDDPPPDDDDPDPCVVDDQCQQLPAPDPQANANGQLGFSFDADDVHQWTWGWAFDDPDPVGANQQRDTRNGDTDFTAGDGDTRDDDHRDDRPDGDDDDPDCVVVD

Solvent-accessible surface area (backbone atoms only — not comparable to full-atom values): 7415 Å² total; per-residue (Å²): 135,88,82,81,77,85,80,82,79,82,82,80,81,81,78,76,76,83,76,78,77,76,81,80,83,76,67,66,84,77,63,65,59,63,67,33,22,50,26,81,43,86,54,28,25,37,84,32,46,25,27,45,71,39,67,57,58,92,91,45,85,54,27,36,33,61,27,31,51,71,92,50,88,90,41,55,41,26,16,29,26,33,73,66,31,55,81,67,27,40,18,41,34,54,46,69,59,54,79,71,76,61,83,52,58,48,72,67,45,70,91,67,98,65,62,82,90,62,126

Secondary structure (DSSP, 8-state):
---------------------PPP---GGG--TTTTTS-SSTTS-TTS---------TT-S---EEEE--S-TTS--TTS--TTSPEEEEESB--SS--SS----BS-B---S--TT--

Organism: NCBI:txid331657

Mean predicted aligned error: 12.39 Å